Pr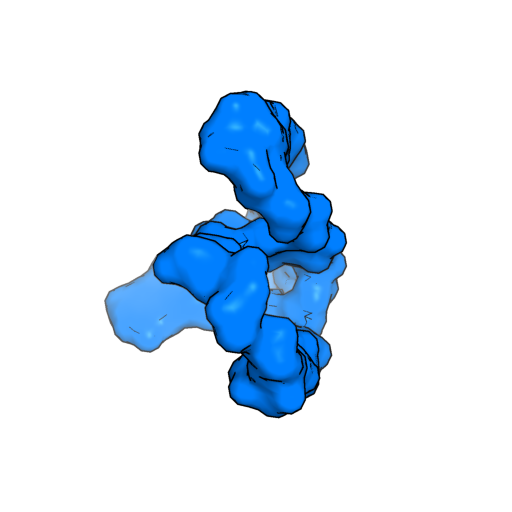otein AF-D2DQ12-F1 (afdb_monomer_lite)

Foldseek 3Di:
DEQEQDDPDPPDHGPPCSVVVVVVVQVVVVVVVDPDDYHYNDAPVVVVVVVVVVVPDDCVVPPDDDDDHHADADVPDGHD

pLDDT: mean 97.0, std 2.32, range [84.06, 98.69]

Sequence (80 aa):
IFNHEHFDIHNLKSRTGTNVDCDNLSKVLKTLGFRVTILNNLKFEDVNRYLQQVAEMDHTENDCLLMAVLSHGEMGMLYA

Secondary structure (DSSP, 8-state):
-EE----SSTTPPP-TTHHHHHHHHHHHHHHTT-----EES--HHHHHHHHHHHHTS--TT-S-----EES-EETTEE--

Radius of gyration: 13.76 Å; chains: 1; bounding box: 27×27×37 Å

Organism: NCBI:txid679623

Structure (mmCIF, N/CA/C/O backbone):
data_AF-D2DQ12-F1
#
_entry.id   AF-D2DQ12-F1
#
loop_
_atom_site.group_PDB
_atom_site.id
_atom_site.type_symbol
_atom_site.label_atom_id
_atom_site.label_alt_id
_atom_site.label_comp_id
_atom_site.label_asym_id
_atom_site.label_entity_id
_atom_site.label_seq_id
_atom_site.pdbx_PDB_ins_code
_atom_site.Cartn_x
_atom_site.Cartn_y
_atom_site.Cartn_z
_atom_site.occupancy
_atom_site.B_iso_or_equiv
_atom_site.auth_seq_id
_atom_site.auth_comp_id
_atom_site.auth_asym_id
_atom_site.auth_atom_id
_atom_site.pdbx_PDB_model_num
ATOM 1 N N . ILE A 1 1 ? 0.689 0.552 4.386 1.00 98.50 1 ILE A N 1
ATOM 2 C CA . ILE A 1 1 ? 1.064 1.308 3.168 1.00 98.50 1 ILE A CA 1
ATOM 3 C C . ILE A 1 1 ? 2.191 0.543 2.497 1.00 98.50 1 ILE A C 1
ATOM 5 O O . ILE A 1 1 ? 3.230 0.376 3.122 1.00 98.50 1 ILE A O 1
ATOM 9 N N . PHE A 1 2 ? 1.967 0.051 1.283 1.00 98.62 2 PHE A N 1
ATOM 10 C CA . PHE A 1 2 ? 2.995 -0.559 0.443 1.00 98.62 2 PHE A CA 1
ATOM 11 C C . PHE A 1 2 ? 3.550 0.518 -0.484 1.00 98.62 2 PHE A C 1
ATOM 13 O O . PHE A 1 2 ? 2.799 1.091 -1.270 1.00 98.62 2 PHE A O 1
ATOM 20 N N . ASN A 1 3 ? 4.827 0.845 -0.346 1.00 98.62 3 ASN A N 1
ATOM 21 C CA . ASN A 1 3 ? 5.471 1.928 -1.074 1.00 98.62 3 ASN A CA 1
ATOM 22 C C . ASN A 1 3 ? 6.607 1.367 -1.934 1.00 98.62 3 ASN A C 1
ATOM 24 O O . ASN A 1 3 ? 7.663 0.999 -1.422 1.00 98.62 3 ASN A O 1
ATOM 28 N N . HIS A 1 4 ? 6.369 1.278 -3.241 1.00 98.31 4 HIS A N 1
ATOM 29 C CA . HIS A 1 4 ? 7.323 0.761 -4.216 1.00 98.31 4 HIS A CA 1
ATOM 30 C C . HIS A 1 4 ? 7.941 1.931 -4.984 1.00 98.31 4 HIS A C 1
ATOM 32 O O . HIS A 1 4 ? 7.293 2.598 -5.801 1.00 98.31 4 HIS A O 1
ATOM 38 N N . GLU A 1 5 ? 9.205 2.198 -4.678 1.00 97.94 5 GLU A N 1
ATOM 39 C CA . GLU A 1 5 ? 10.053 3.174 -5.349 1.00 97.94 5 GLU A CA 1
ATOM 40 C C . GLU A 1 5 ? 10.976 2.516 -6.374 1.00 97.94 5 GLU A C 1
ATOM 42 O O . GLU A 1 5 ? 11.167 3.083 -7.448 1.00 97.94 5 GLU A O 1
ATOM 47 N N . HIS A 1 6 ? 11.521 1.339 -6.065 1.00 96.75 6 HIS A N 1
ATOM 48 C CA . HIS A 1 6 ? 12.487 0.614 -6.890 1.00 96.75 6 HIS A CA 1
ATOM 49 C C . HIS A 1 6 ? 11.912 -0.720 -7.364 1.00 96.75 6 HIS A C 1
ATOM 51 O O . HIS A 1 6 ? 11.208 -1.387 -6.613 1.00 96.75 6 HIS A O 1
ATOM 57 N N . PHE A 1 7 ? 12.242 -1.103 -8.599 1.00 95.56 7 PHE A N 1
ATOM 58 C CA . PHE A 1 7 ? 11.717 -2.300 -9.254 1.00 95.56 7 PHE A CA 1
ATOM 59 C C . PHE A 1 7 ? 12.834 -3.028 -10.000 1.00 95.56 7 PHE A C 1
ATOM 61 O O . PHE A 1 7 ? 13.571 -2.406 -10.765 1.00 95.56 7 PHE A O 1
ATOM 68 N N . ASP A 1 8 ? 12.886 -4.352 -9.865 1.00 91.44 8 ASP A N 1
ATOM 69 C CA . ASP A 1 8 ? 13.805 -5.226 -10.613 1.00 91.44 8 ASP A CA 1
ATOM 70 C C . ASP A 1 8 ? 13.271 -5.549 -12.031 1.00 91.44 8 ASP A C 1
ATOM 72 O O . ASP A 1 8 ? 13.541 -6.604 -12.604 1.00 91.44 8 ASP A O 1
ATOM 76 N N . ILE A 1 9 ? 12.471 -4.647 -12.612 1.00 90.00 9 ILE A N 1
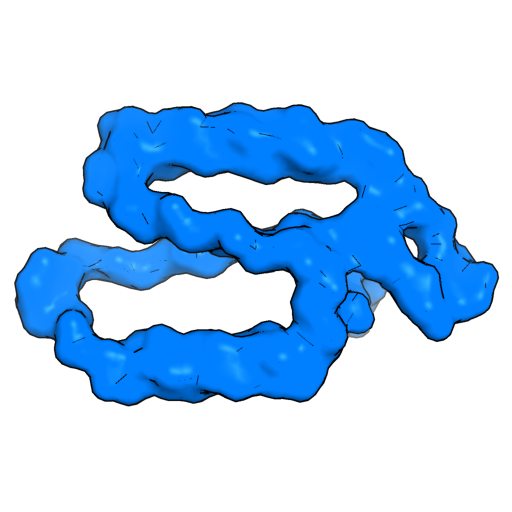ATOM 77 C CA . ILE A 1 9 ? 11.814 -4.808 -13.915 1.00 90.00 9 ILE A CA 1
ATOM 78 C C . ILE A 1 9 ? 12.422 -3.795 -14.880 1.00 90.00 9 ILE A C 1
ATOM 80 O O . ILE A 1 9 ? 12.246 -2.591 -14.713 1.00 90.00 9 ILE A O 1
ATOM 84 N N . HIS A 1 10 ? 13.099 -4.286 -15.923 1.00 84.06 10 HIS A N 1
ATOM 85 C CA . HIS A 1 10 ? 13.945 -3.484 -16.821 1.00 84.06 10 HIS A CA 1
ATOM 86 C C . HIS A 1 10 ? 13.306 -2.203 -17.393 1.00 84.06 10 HIS A C 1
ATOM 88 O O . HIS A 1 10 ? 14.025 -1.244 -17.663 1.00 84.06 10 HIS A O 1
ATOM 94 N N . ASN A 1 11 ? 11.983 -2.166 -17.574 1.00 91.19 11 ASN A N 1
ATOM 95 C CA . ASN A 1 11 ? 11.281 -1.024 -18.170 1.00 91.19 11 ASN A CA 1
ATOM 96 C C . ASN A 1 11 ? 10.641 -0.072 -17.146 1.00 91.19 11 ASN A C 1
ATOM 98 O O . ASN A 1 11 ? 10.094 0.960 -17.538 1.00 91.19 11 ASN A O 1
ATOM 102 N N . LEU A 1 12 ? 10.702 -0.384 -15.849 1.00 94.75 12 LEU A N 1
ATOM 103 C CA . LEU A 1 12 ? 10.135 0.461 -14.803 1.00 94.75 12 LEU A CA 1
ATOM 104 C C . LEU A 1 12 ? 11.213 1.357 -14.200 1.00 94.75 12 LEU A C 1
ATOM 106 O O . LEU A 1 12 ? 12.178 0.902 -13.593 1.00 94.75 12 LEU A O 1
ATOM 110 N N . LYS A 1 13 ? 11.030 2.669 -14.357 1.00 96.06 13 LYS A N 1
ATOM 111 C CA . LYS A 1 13 ? 11.886 3.671 -13.712 1.00 96.06 13 LYS A CA 1
ATOM 112 C C . LYS A 1 13 ? 11.542 3.788 -12.230 1.00 96.06 13 LYS A C 1
ATOM 114 O O . LYS A 1 13 ? 10.381 3.622 -11.855 1.00 96.06 13 LYS A O 1
ATOM 119 N N . SER A 1 14 ? 12.521 4.171 -11.413 1.00 96.56 14 SER A N 1
ATOM 120 C CA . SER A 1 14 ? 12.269 4.488 -10.006 1.00 96.56 14 SER A CA 1
ATOM 121 C C . SER A 1 14 ? 11.221 5.597 -9.853 1.00 96.56 14 SER A C 1
ATOM 123 O O . SER A 1 14 ? 11.214 6.564 -10.620 1.00 96.56 14 SER A O 1
ATOM 125 N N . ARG A 1 15 ? 10.347 5.477 -8.851 1.00 97.62 15 ARG A N 1
ATOM 126 C CA . ARG A 1 15 ? 9.271 6.442 -8.561 1.00 97.62 15 ARG A CA 1
ATOM 127 C C . ARG A 1 15 ? 9.741 7.539 -7.602 1.00 97.62 15 ARG A C 1
ATOM 129 O O . ARG A 1 15 ? 9.197 7.686 -6.510 1.00 97.62 15 ARG A O 1
ATOM 136 N N . THR A 1 16 ? 10.752 8.307 -8.011 1.00 94.50 16 THR A N 1
ATOM 137 C CA . THR A 1 16 ? 11.327 9.391 -7.198 1.00 94.50 16 THR A CA 1
ATOM 138 C C . THR A 1 16 ? 10.232 10.320 -6.669 1.00 94.50 16 THR A C 1
ATOM 140 O O . THR A 1 16 ? 9.452 10.869 -7.445 1.00 94.50 16 THR A O 1
ATOM 143 N N . GLY A 1 17 ? 10.188 10.504 -5.349 1.00 95.44 17 GLY A N 1
ATOM 144 C CA . GLY A 1 17 ? 9.184 11.334 -4.671 1.00 95.44 17 GLY A CA 1
ATOM 145 C C . GLY A 1 17 ? 8.060 10.549 -3.991 1.00 95.44 17 GLY A C 1
ATOM 146 O O . GLY A 1 17 ? 7.425 11.096 -3.094 1.00 95.44 17 GLY A O 1
ATOM 147 N N . THR A 1 18 ? 7.883 9.255 -4.293 1.00 97.38 18 THR A N 1
ATOM 148 C CA . THR A 1 18 ? 6.857 8.413 -3.638 1.00 97.38 18 THR A CA 1
ATOM 149 C C . THR A 1 18 ? 7.008 8.348 -2.113 1.00 97.38 18 THR A C 1
ATOM 151 O O . THR A 1 18 ? 6.024 8.177 -1.399 1.00 97.38 18 THR A O 1
ATOM 154 N N . ASN A 1 19 ? 8.221 8.543 -1.580 1.00 97.62 19 ASN A N 1
ATOM 155 C CA . ASN A 1 19 ? 8.446 8.606 -0.133 1.00 97.62 19 ASN A CA 1
ATOM 156 C C . ASN A 1 19 ? 7.783 9.834 0.507 1.00 97.62 19 ASN A C 1
ATOM 158 O O . ASN A 1 19 ? 7.258 9.732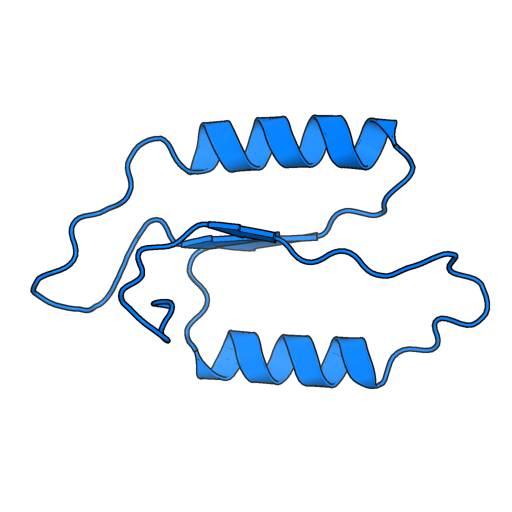 1.611 1.00 97.62 19 ASN A O 1
ATOM 162 N N . VAL A 1 20 ? 7.732 10.970 -0.199 1.00 98.25 20 VAL A N 1
ATOM 163 C CA . VAL A 1 20 ? 7.030 12.174 0.276 1.00 98.25 20 VAL A CA 1
ATOM 164 C C . VAL A 1 20 ? 5.525 11.913 0.339 1.00 98.25 20 VAL A C 1
ATOM 166 O O . VAL A 1 20 ? 4.880 12.260 1.331 1.00 98.25 20 VAL A O 1
ATOM 169 N N . ASP A 1 21 ? 4.972 11.247 -0.678 1.00 98.00 21 ASP A N 1
ATOM 170 C CA . ASP A 1 21 ? 3.565 10.832 -0.691 1.00 98.00 21 ASP A CA 1
ATOM 171 C C . ASP A 1 21 ? 3.266 9.856 0.454 1.00 98.00 21 ASP A C 1
ATOM 173 O O . ASP A 1 21 ? 2.292 10.031 1.189 1.00 98.00 21 ASP A O 1
ATOM 177 N N . CYS A 1 22 ? 4.135 8.860 0.652 1.00 98.38 22 CYS A N 1
ATOM 178 C CA . CYS A 1 22 ? 4.025 7.876 1.725 1.00 98.38 22 CYS A CA 1
ATOM 179 C C . CYS A 1 22 ? 4.050 8.533 3.113 1.00 98.38 22 CYS A C 1
ATOM 181 O O . CYS A 1 22 ? 3.217 8.212 3.966 1.00 98.38 22 CYS A O 1
ATOM 183 N N . ASP A 1 23 ? 4.961 9.480 3.340 1.00 98.50 23 ASP A N 1
ATOM 184 C CA . ASP A 1 23 ? 5.079 10.200 4.607 1.00 98.50 23 ASP A CA 1
ATOM 185 C C . ASP A 1 23 ? 3.849 11.063 4.891 1.00 98.50 23 ASP A C 1
ATOM 187 O O . ASP A 1 23 ? 3.332 11.067 6.012 1.00 98.50 23 ASP A O 1
ATOM 191 N N . ASN A 1 24 ? 3.347 11.777 3.883 1.00 98.62 24 ASN A N 1
ATOM 192 C CA . ASN A 1 24 ? 2.151 12.602 4.022 1.00 98.62 24 ASN A CA 1
ATOM 193 C C . ASN A 1 24 ? 0.906 11.745 4.274 1.00 98.62 24 ASN A C 1
ATOM 195 O O . ASN A 1 24 ? 0.136 12.041 5.190 1.00 98.62 24 ASN A O 1
ATOM 199 N N . LEU A 1 25 ? 0.745 10.643 3.536 1.00 98.56 25 LEU A N 1
ATOM 200 C CA . LEU A 1 25 ? -0.344 9.693 3.749 1.00 98.56 25 LEU A CA 1
ATOM 201 C C . LEU A 1 25 ? -0.282 9.076 5.152 1.00 98.56 25 LEU A C 1
ATOM 203 O O . LEU A 1 25 ? -1.292 9.018 5.849 1.00 98.56 25 LEU A O 1
ATOM 207 N N . SER A 1 26 ? 0.909 8.671 5.601 1.00 98.62 26 SER A N 1
ATOM 208 C CA . SER A 1 26 ? 1.131 8.135 6.948 1.00 98.62 26 SER A CA 1
ATOM 209 C C . SER A 1 26 ? 0.745 9.138 8.034 1.00 98.62 26 SER A C 1
ATOM 211 O O . SER A 1 26 ? 0.058 8.772 8.987 1.00 98.62 26 SER A O 1
ATOM 213 N N . LYS A 1 27 ? 1.126 10.414 7.881 1.00 98.69 27 LYS A N 1
ATOM 214 C CA . LYS A 1 27 ? 0.741 11.485 8.814 1.00 98.69 27 LYS A CA 1
ATOM 215 C C . LYS A 1 27 ? -0.776 11.647 8.888 1.00 98.69 27 LYS A C 1
ATOM 217 O O . LYS A 1 27 ? -1.321 11.655 9.986 1.00 98.69 27 LYS A O 1
ATOM 222 N N . VAL A 1 28 ? -1.456 11.732 7.744 1.00 98.62 28 VAL A N 1
ATOM 223 C CA . VAL A 1 28 ? -2.917 11.905 7.700 1.00 98.62 28 VAL A CA 1
ATOM 224 C C . VAL A 1 28 ? -3.637 10.704 8.314 1.00 98.62 28 VAL A C 1
ATOM 226 O O . VAL A 1 28 ? -4.508 10.889 9.158 1.00 98.62 28 VAL A O 1
ATOM 229 N N . LEU A 1 29 ? -3.246 9.476 7.962 1.00 98.56 29 LEU A N 1
ATOM 230 C CA . LEU A 1 29 ? -3.870 8.266 8.505 1.00 98.56 29 LEU A CA 1
ATOM 231 C C . LEU A 1 29 ? -3.672 8.139 10.020 1.00 98.56 29 LEU A C 1
ATOM 233 O O . LEU A 1 29 ? -4.61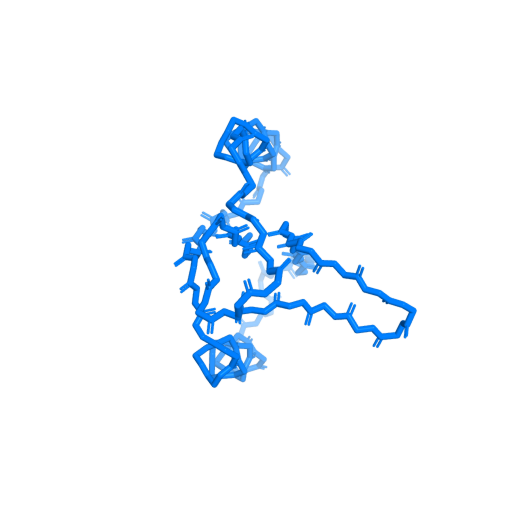1 7.781 10.727 1.00 98.56 29 LEU A O 1
ATOM 237 N N . LYS A 1 30 ? -2.491 8.494 10.540 1.00 98.56 30 LYS A N 1
ATOM 238 C CA . LYS A 1 30 ? -2.256 8.546 11.991 1.00 98.56 30 LYS A CA 1
ATOM 239 C C . LYS A 1 30 ? -3.156 9.573 12.678 1.00 98.56 30 LYS A C 1
ATOM 241 O O . LYS A 1 30 ? -3.701 9.275 13.735 1.00 98.56 30 LYS A O 1
ATOM 246 N N . THR A 1 31 ? -3.362 10.747 12.076 1.00 98.44 31 THR A N 1
ATOM 247 C CA . THR A 1 31 ? -4.299 11.763 12.594 1.00 98.44 31 THR A CA 1
ATOM 248 C C . THR A 1 31 ? -5.747 11.270 12.600 1.00 98.44 31 THR A C 1
ATOM 250 O O . THR A 1 31 ? -6.516 11.647 13.477 1.00 9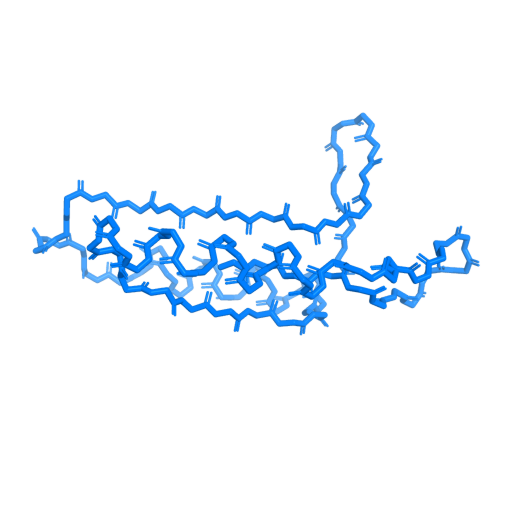8.44 31 THR A O 1
ATOM 253 N N . LEU A 1 32 ? -6.114 10.392 11.664 1.00 98.19 32 LEU A N 1
ATOM 254 C CA . LEU A 1 32 ? -7.419 9.725 11.626 1.00 98.19 32 LEU A CA 1
ATOM 255 C C . LEU A 1 32 ? -7.538 8.542 12.608 1.00 98.19 32 LEU A C 1
ATOM 257 O O . LEU A 1 32 ? -8.565 7.874 12.619 1.00 98.19 32 LEU A O 1
ATOM 261 N N . GLY A 1 33 ? -6.513 8.271 13.422 1.00 98.06 33 GLY A N 1
ATOM 262 C CA . GLY A 1 33 ? -6.530 7.210 14.434 1.00 98.06 33 GLY A CA 1
ATOM 263 C C . GLY A 1 33 ? -6.035 5.844 13.952 1.00 98.06 33 GLY A C 1
ATOM 264 O O . GLY A 1 33 ? -6.027 4.894 14.732 1.00 98.06 33 GLY A O 1
ATOM 265 N N . PHE A 1 34 ? -5.569 5.713 12.706 1.00 98.44 34 PHE A N 1
ATOM 266 C CA . PHE A 1 34 ? -5.032 4.440 12.223 1.00 98.44 34 PHE A CA 1
ATOM 267 C C . PHE A 1 34 ? -3.660 4.125 12.832 1.00 98.44 34 PHE A C 1
ATOM 269 O O . PHE A 1 34 ? -2.750 4.960 12.864 1.00 98.44 34 PHE A O 1
ATOM 276 N N . ARG A 1 35 ? -3.449 2.851 13.180 1.00 97.94 35 ARG A N 1
ATOM 277 C CA . ARG A 1 35 ? -2.107 2.289 13.379 1.00 97.94 35 ARG A CA 1
ATOM 278 C C . ARG A 1 35 ? -1.480 1.989 12.016 1.00 97.94 35 ARG A C 1
ATOM 280 O O . ARG A 1 35 ? -1.842 1.019 11.358 1.00 97.94 35 ARG A O 1
ATOM 287 N N . VAL A 1 36 ? -0.537 2.827 11.587 1.00 98.25 36 VAL A N 1
ATOM 288 C CA . VAL A 1 36 ? 0.054 2.750 10.240 1.00 98.25 36 VAL A CA 1
ATOM 289 C C . VAL A 1 36 ? 1.360 1.950 10.225 1.00 98.25 36 VAL A C 1
ATOM 291 O O . VAL A 1 36 ? 2.334 2.350 10.862 1.00 98.25 36 VAL A O 1
ATOM 294 N N . THR A 1 37 ? 1.409 0.900 9.399 1.00 98.44 37 THR A N 1
ATOM 295 C CA . THR A 1 37 ? 2.642 0.189 9.005 1.00 98.44 37 THR A CA 1
ATOM 296 C C . THR A 1 37 ? 3.044 0.579 7.580 1.00 98.44 37 THR A C 1
ATOM 298 O O . THR A 1 37 ? 2.200 0.589 6.678 1.00 98.44 37 THR A O 1
ATOM 301 N N . ILE A 1 38 ? 4.324 0.894 7.364 1.00 98.56 38 ILE A N 1
ATOM 302 C CA . ILE A 1 38 ? 4.902 1.197 6.044 1.00 98.56 38 ILE A CA 1
ATOM 303 C C . ILE A 1 38 ? 5.807 0.037 5.627 1.00 98.56 38 ILE A C 1
ATOM 305 O O . ILE A 1 38 ? 6.637 -0.411 6.415 1.00 98.56 38 ILE A O 1
ATOM 309 N N . LEU A 1 39 ? 5.644 -0.428 4.392 1.00 98.50 39 LEU A N 1
ATOM 310 C CA . LEU A 1 39 ? 6.388 -1.531 3.795 1.00 98.50 39 LEU A CA 1
ATOM 311 C C . LEU A 1 39 ? 6.990 -1.032 2.483 1.00 98.50 39 LEU A C 1
ATOM 313 O O . LEU A 1 39 ? 6.249 -0.697 1.560 1.00 98.50 39 LEU A O 1
ATOM 317 N N . ASN A 1 40 ? 8.316 -0.934 2.418 1.00 98.19 40 ASN A N 1
ATOM 318 C CA . ASN A 1 40 ? 9.015 -0.352 1.274 1.00 98.19 40 ASN A CA 1
ATOM 319 C C . ASN A 1 40 ? 9.585 -1.442 0.363 1.00 98.19 40 ASN A C 1
ATOM 321 O O . ASN A 1 40 ? 10.267 -2.335 0.860 1.00 98.19 40 ASN A O 1
ATOM 325 N N . ASN A 1 41 ? 9.350 -1.321 -0.948 1.00 97.38 41 ASN A N 1
ATOM 326 C CA . ASN A 1 41 ? 9.943 -2.162 -2.001 1.00 97.38 41 ASN A CA 1
ATOM 327 C C . ASN A 1 41 ? 9.848 -3.677 -1.721 1.00 97.38 41 ASN A C 1
ATOM 329 O O . ASN A 1 41 ? 10.812 -4.414 -1.929 1.00 97.38 41 ASN A O 1
ATOM 333 N N . LEU A 1 42 ? 8.712 -4.143 -1.188 1.00 97.50 42 LEU A N 1
ATOM 334 C CA . LEU A 1 42 ? 8.501 -5.575 -0.981 1.00 97.50 42 LEU A CA 1
ATOM 335 C C . LEU A 1 42 ? 8.322 -6.282 -2.319 1.00 97.50 42 LEU A C 1
ATOM 337 O O . LEU A 1 42 ? 7.563 -5.817 -3.162 1.00 97.50 42 LEU A O 1
ATOM 341 N N . LYS A 1 43 ? 8.924 -7.460 -2.468 1.00 96.06 43 LYS A N 1
ATOM 342 C CA . LYS A 1 43 ? 8.617 -8.336 -3.599 1.00 96.06 43 LYS A CA 1
ATOM 343 C C . LYS A 1 43 ? 7.189 -8.860 -3.479 1.00 96.06 43 LYS A C 1
ATOM 345 O O . LYS A 1 43 ? 6.661 -8.998 -2.375 1.00 96.06 43 LYS A O 1
ATOM 350 N N . PHE A 1 44 ? 6.585 -9.224 -4.609 1.00 94.88 44 PHE A N 1
ATOM 351 C CA . PHE A 1 44 ? 5.215 -9.747 -4.658 1.00 94.88 44 PHE A CA 1
ATOM 352 C C . PHE A 1 44 ? 4.950 -10.888 -3.655 1.00 94.88 44 PHE A C 1
ATOM 354 O O . PHE A 1 44 ? 3.926 -10.893 -2.974 1.00 94.88 44 PHE A O 1
ATOM 361 N N . GLU A 1 45 ? 5.890 -11.825 -3.507 1.00 97.00 45 GLU A N 1
ATOM 362 C CA . GLU A 1 45 ? 5.764 -12.938 -2.556 1.00 97.00 45 GLU A CA 1
ATOM 363 C C . GLU A 1 45 ? 5.679 -12.462 -1.098 1.00 97.00 45 GLU A C 1
ATOM 365 O O . GLU A 1 45 ? 4.896 -12.997 -0.312 1.00 97.00 45 GLU A O 1
ATOM 370 N N . ASP A 1 46 ? 6.448 -11.433 -0.741 1.00 98.00 46 ASP A N 1
ATOM 371 C CA . ASP A 1 46 ? 6.455 -10.856 0.603 1.00 98.00 46 ASP A CA 1
ATOM 372 C C . ASP A 1 46 ? 5.202 -10.013 0.858 1.00 98.00 46 ASP A C 1
ATOM 374 O O . ASP A 1 46 ? 4.665 -10.044 1.965 1.00 98.00 46 ASP A O 1
ATOM 378 N N . VAL A 1 47 ? 4.690 -9.316 -0.166 1.00 97.81 47 VAL A N 1
ATOM 379 C CA . VAL A 1 47 ? 3.379 -8.650 -0.106 1.00 97.81 47 VAL A CA 1
ATOM 380 C C . VAL A 1 47 ? 2.296 -9.680 0.196 1.00 97.81 47 VAL A C 1
ATOM 382 O O . VAL A 1 47 ? 1.547 -9.507 1.154 1.00 97.81 47 VAL A O 1
ATOM 385 N N . ASN A 1 48 ? 2.240 -10.775 -0.566 1.00 97.50 48 ASN A N 1
ATOM 386 C CA . ASN A 1 48 ? 1.216 -11.801 -0.383 1.00 97.50 48 ASN A CA 1
ATOM 387 C C . ASN A 1 48 ? 1.316 -12.468 0.999 1.00 97.50 48 ASN A C 1
ATOM 389 O O . ASN A 1 48 ? 0.310 -12.633 1.686 1.00 97.50 48 ASN A O 1
ATOM 393 N N . ARG A 1 49 ? 2.540 -12.770 1.454 1.00 98.44 49 ARG A N 1
ATOM 394 C CA . ARG A 1 49 ? 2.786 -13.308 2.800 1.00 98.44 49 ARG A CA 1
ATOM 395 C C . ARG A 1 49 ? 2.311 -12.349 3.891 1.00 98.44 49 ARG A C 1
ATOM 397 O O . ARG A 1 49 ? 1.661 -12.782 4.837 1.00 98.44 49 ARG A O 1
ATOM 404 N N . TYR A 1 50 ? 2.608 -11.057 3.761 1.00 98.25 50 TYR A N 1
ATOM 405 C CA . TYR A 1 50 ? 2.163 -10.050 4.724 1.00 98.25 50 TYR A CA 1
ATOM 406 C C . TYR A 1 50 ? 0.636 -9.907 4.727 1.00 98.25 50 TYR A C 1
ATOM 408 O O . TYR A 1 50 ? 0.029 -9.822 5.791 1.00 98.25 50 TYR A O 1
ATOM 416 N N . LEU A 1 51 ? -0.007 -9.918 3.555 1.00 97.75 51 LEU A N 1
ATOM 417 C CA . LEU A 1 51 ? -1.467 -9.862 3.455 1.00 97.75 51 LEU A CA 1
ATOM 418 C C . LEU A 1 51 ? -2.134 -11.083 4.086 1.00 97.75 51 LEU A C 1
ATOM 420 O O . LEU A 1 51 ? -3.123 -10.915 4.795 1.00 97.75 51 LEU A O 1
ATOM 424 N N . GLN A 1 52 ? -1.575 -12.280 3.896 1.00 98.38 52 GLN A N 1
ATOM 425 C CA . GLN A 1 52 ? -2.062 -13.483 4.566 1.00 98.38 52 GLN A CA 1
ATOM 426 C C . GLN A 1 52 ? -1.956 -13.350 6.092 1.00 98.38 52 GLN A C 1
ATOM 428 O O . GLN A 1 52 ? -2.933 -13.590 6.793 1.00 98.38 52 GLN A O 1
ATOM 433 N N . GLN A 1 53 ? -0.812 -12.884 6.604 1.00 98.19 53 GLN A N 1
ATOM 434 C CA . GLN A 1 53 ? -0.640 -12.642 8.040 1.00 98.19 53 GLN A CA 1
ATOM 435 C C . GLN A 1 53 ? -1.661 -11.638 8.580 1.00 98.19 53 GLN A C 1
ATOM 437 O O . GLN A 1 53 ? -2.230 -11.862 9.640 1.00 98.19 53 GLN A O 1
ATOM 442 N N . VAL A 1 54 ? -1.917 -10.541 7.858 1.00 97.69 54 VAL A N 1
ATOM 443 C CA . VAL A 1 54 ? -2.928 -9.548 8.253 1.00 97.69 54 VAL A CA 1
ATOM 444 C C . VAL A 1 54 ? -4.334 -10.142 8.219 1.00 97.69 54 VAL A C 1
ATOM 446 O O . VAL A 1 54 ? -5.128 -9.841 9.104 1.00 97.69 54 VAL A O 1
ATOM 449 N N . ALA A 1 55 ? -4.652 -10.987 7.239 1.00 97.75 55 ALA A N 1
ATOM 450 C CA . ALA A 1 55 ? -5.952 -11.650 7.152 1.00 97.75 55 ALA A CA 1
ATOM 451 C C . ALA A 1 55 ? -6.200 -12.629 8.315 1.00 97.75 55 ALA A C 1
ATOM 453 O O . ALA A 1 55 ? -7.345 -12.815 8.713 1.00 97.75 55 ALA A O 1
ATOM 454 N N . GLU A 1 56 ? -5.141 -13.226 8.866 1.00 98.12 56 GLU A N 1
ATOM 455 C CA . GLU A 1 56 ? -5.195 -14.157 10.003 1.00 98.12 56 GLU A CA 1
ATOM 456 C C . GLU A 1 56 ? -5.188 -13.457 11.379 1.00 98.12 56 GLU A C 1
ATOM 458 O O . GLU A 1 56 ? -5.376 -14.114 12.403 1.00 98.12 56 GLU A O 1
ATOM 463 N N . MET A 1 57 ? -4.970 -12.137 11.435 1.00 97.44 57 MET A N 1
ATOM 464 C CA . MET A 1 57 ? -5.014 -11.377 12.690 1.00 97.44 57 MET A CA 1
ATOM 465 C C . MET A 1 57 ? -6.437 -11.284 13.257 1.00 97.44 57 MET A C 1
ATOM 467 O O . MET A 1 57 ? -7.419 -11.224 12.521 1.00 97.44 57 MET A O 1
ATOM 471 N N . ASP A 1 58 ? -6.535 -11.200 14.585 1.00 97.94 58 ASP A N 1
ATOM 472 C CA . ASP A 1 58 ? -7.782 -10.849 15.263 1.00 97.94 58 ASP A CA 1
ATOM 473 C C . ASP A 1 58 ? -8.020 -9.334 15.174 1.00 97.94 58 ASP A C 1
ATOM 475 O O . ASP A 1 58 ? -7.243 -8.541 15.713 1.00 97.94 58 ASP A O 1
ATOM 479 N N . HIS A 1 59 ? -9.094 -8.952 14.480 1.00 97.19 59 HIS A N 1
ATOM 480 C CA . HIS A 1 59 ? -9.517 -7.562 14.277 1.00 97.19 59 HIS A CA 1
ATOM 481 C C . HIS A 1 59 ? -10.777 -7.209 15.081 1.00 97.19 59 HIS A C 1
ATOM 483 O O . HIS A 1 59 ? -11.417 -6.208 14.778 1.00 97.19 59 HIS A O 1
ATOM 489 N N . THR A 1 60 ? -11.168 -8.017 16.076 1.00 98.06 60 THR A N 1
ATOM 490 C CA . THR A 1 60 ? -12.419 -7.824 16.844 1.00 98.06 60 THR A CA 1
ATOM 491 C C . THR A 1 60 ? -12.526 -6.422 17.458 1.00 98.06 60 THR A C 1
ATOM 493 O O . THR A 1 60 ? -13.604 -5.836 17.474 1.00 98.06 60 THR A O 1
ATOM 496 N N . GLU A 1 61 ? -11.398 -5.851 17.886 1.00 97.44 61 GLU A N 1
ATOM 497 C CA . GLU A 1 61 ? -11.308 -4.511 18.485 1.00 97.44 61 GLU A CA 1
ATOM 498 C C . GLU A 1 61 ? -10.892 -3.421 17.470 1.00 97.44 61 GLU A C 1
ATOM 500 O O . GLU A 1 61 ? -10.360 -2.374 17.846 1.00 97.44 61 GLU A O 1
ATOM 505 N N . ASN A 1 62 ? -11.064 -3.663 16.165 1.00 97.06 62 ASN A N 1
ATOM 506 C CA . ASN A 1 62 ? -10.740 -2.711 15.103 1.00 97.06 62 ASN A CA 1
ATOM 507 C C . ASN A 1 62 ? -11.985 -2.326 14.295 1.00 97.06 62 ASN A C 1
ATOM 509 O O . ASN A 1 62 ? -12.716 -3.186 13.817 1.00 97.06 62 ASN A O 1
ATOM 513 N N . ASP A 1 63 ? -12.170 -1.024 14.054 1.00 97.56 63 ASP A N 1
ATOM 514 C CA . ASP A 1 63 ? -13.307 -0.524 13.268 1.00 97.56 63 ASP A CA 1
ATOM 515 C C . ASP A 1 63 ? -13.230 -0.939 11.789 1.00 97.56 63 ASP A C 1
ATOM 517 O O . ASP A 1 63 ? -14.244 -1.222 11.151 1.00 97.56 63 ASP A O 1
ATOM 521 N N . CYS A 1 64 ? -12.023 -0.921 11.211 1.00 97.44 64 CYS A N 1
ATOM 522 C CA . CYS A 1 64 ? -11.780 -1.284 9.816 1.00 97.44 64 CYS A CA 1
ATOM 523 C C . CYS A 1 64 ? -10.294 -1.549 9.521 1.00 97.44 64 CYS A C 1
ATOM 525 O O . CYS A 1 64 ? -9.405 -1.254 10.324 1.00 97.44 64 CYS A O 1
ATOM 527 N N . LEU A 1 65 ? -10.030 -2.050 8.309 1.00 97.81 65 LEU A N 1
ATOM 528 C CA . LEU A 1 65 ? -8.699 -2.176 7.719 1.00 97.81 65 LEU A CA 1
ATOM 529 C C . LEU A 1 65 ? -8.578 -1.247 6.505 1.00 97.81 65 LEU A C 1
ATOM 531 O O . LEU A 1 65 ? -9.443 -1.240 5.630 1.00 97.81 65 LEU A O 1
ATOM 535 N N . LEU A 1 66 ? -7.464 -0.518 6.414 1.00 98.19 66 LEU A N 1
ATOM 536 C CA . LEU A 1 66 ? -7.117 0.295 5.250 1.00 98.19 66 LEU A CA 1
ATOM 537 C C . LEU A 1 66 ? -5.770 -0.143 4.677 1.00 98.19 66 LEU A C 1
ATOM 539 O O . LEU A 1 66 ? -4.759 -0.202 5.380 1.00 98.19 66 LEU A O 1
ATOM 543 N N . MET A 1 67 ? -5.747 -0.382 3.367 1.00 97.69 67 MET A N 1
ATOM 544 C CA . MET A 1 67 ? -4.536 -0.654 2.601 1.00 97.69 67 MET A CA 1
ATOM 545 C C . MET A 1 67 ? -4.366 0.403 1.511 1.00 97.69 67 MET A C 1
ATOM 547 O O . MET A 1 67 ? -5.288 0.685 0.755 1.00 97.69 67 MET A O 1
ATOM 551 N N . ALA A 1 68 ? -3.158 0.951 1.413 1.00 98.12 68 ALA A N 1
ATOM 552 C CA . ALA A 1 68 ? -2.747 1.83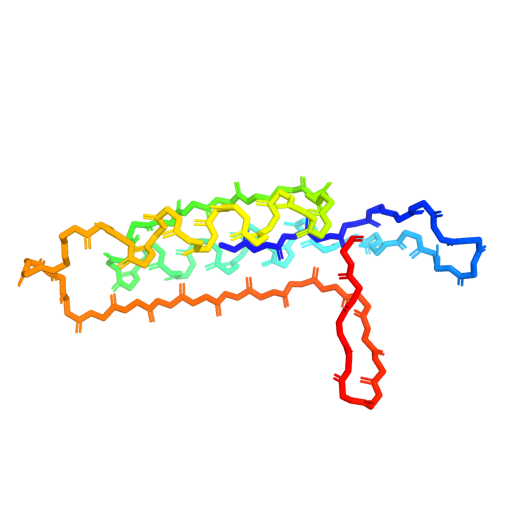0 0.326 1.00 98.12 68 ALA A CA 1
ATOM 553 C C . ALA A 1 68 ? -1.524 1.229 -0.366 1.00 98.12 68 ALA A C 1
ATOM 555 O O . ALA A 1 68 ? -0.610 0.760 0.322 1.00 98.12 68 ALA A O 1
ATOM 556 N N . VAL A 1 69 ? -1.519 1.265 -1.698 1.00 98.12 69 VAL A N 1
ATOM 557 C CA . VAL A 1 69 ? -0.430 0.780 -2.551 1.00 98.12 69 VAL A CA 1
ATOM 558 C C . VAL A 1 69 ? 0.036 1.933 -3.432 1.00 98.12 69 VAL A C 1
ATOM 560 O O . VAL A 1 69 ? -0.755 2.512 -4.171 1.00 98.12 69 VAL A O 1
ATOM 563 N N . LEU A 1 70 ? 1.317 2.273 -3.333 1.00 98.25 70 LEU A N 1
ATOM 564 C CA . LEU A 1 70 ? 1.984 3.283 -4.144 1.00 98.25 70 LEU A CA 1
ATOM 565 C C . LEU A 1 70 ? 2.959 2.545 -5.059 1.00 98.25 70 LEU A C 1
ATOM 567 O O . LEU A 1 70 ? 4.008 2.094 -4.604 1.00 98.25 70 LEU A O 1
ATOM 571 N N . SER A 1 71 ? 2.600 2.381 -6.330 1.00 97.88 71 SER A N 1
ATOM 572 C CA . SER A 1 71 ? 3.410 1.638 -7.297 1.00 97.88 71 SER A CA 1
ATOM 573 C C . SER A 1 71 ? 3.159 2.106 -8.733 1.00 97.88 71 SER A C 1
ATOM 575 O O . SER A 1 71 ? 2.315 2.970 -8.978 1.00 97.88 71 SER A O 1
ATOM 577 N N . HIS A 1 72 ? 3.898 1.537 -9.684 1.00 97.56 72 HIS A N 1
ATOM 578 C CA . HIS A 1 72 ? 3.463 1.506 -11.076 1.00 97.56 72 HIS A CA 1
ATOM 579 C C . HIS A 1 72 ? 2.269 0.560 -11.221 1.00 97.56 72 HIS A C 1
ATOM 581 O O . HIS A 1 72 ? 2.073 -0.359 -10.421 1.00 97.56 72 HIS A O 1
ATOM 587 N N . GLY A 1 73 ? 1.491 0.754 -12.277 1.00 95.00 73 GLY A N 1
ATOM 588 C CA . GLY A 1 73 ? 0.369 -0.113 -12.597 1.00 95.00 73 GLY A CA 1
ATOM 589 C C . GLY A 1 73 ? -0.032 0.004 -14.056 1.00 95.00 73 GLY A C 1
ATOM 590 O O . GLY A 1 73 ? 0.298 0.971 -14.741 1.00 95.00 73 GLY A O 1
ATOM 591 N N . GLU A 1 74 ? -0.761 -0.999 -14.506 1.00 94.50 74 GLU A N 1
ATOM 592 C CA . GLU A 1 74 ? -1.394 -1.066 -15.816 1.00 94.50 74 GLU A CA 1
ATOM 593 C C . GLU A 1 74 ? -2.808 -1.631 -15.652 1.00 94.50 74 GLU A C 1
ATOM 595 O O . GLU A 1 74 ? -3.255 -1.912 -14.537 1.00 94.50 74 GLU A O 1
ATOM 600 N N . MET A 1 75 ? -3.562 -1.750 -16.743 1.00 94.94 75 MET A N 1
ATOM 601 C CA . MET A 1 75 ? -4.953 -2.188 -16.657 1.00 94.94 75 MET A CA 1
ATOM 602 C C . MET A 1 75 ? -5.045 -3.591 -16.035 1.00 94.94 75 MET A C 1
ATOM 604 O O . MET A 1 75 ? -4.654 -4.579 -16.646 1.00 94.94 75 MET A O 1
ATOM 608 N N . GLY A 1 76 ? -5.586 -3.657 -14.815 1.00 95.31 76 GLY A N 1
ATOM 609 C CA . GLY A 1 76 ? -5.769 -4.897 -14.059 1.00 95.31 76 GLY A CA 1
ATOM 610 C C . GLY A 1 76 ? -4.582 -5.329 -13.192 1.00 95.31 76 GLY A C 1
ATOM 611 O O . GLY A 1 76 ? -4.715 -6.339 -12.510 1.00 95.31 76 GLY A O 1
ATOM 612 N N . MET A 1 77 ? -3.461 -4.594 -13.175 1.00 94.62 77 MET A N 1
ATOM 613 C CA . MET A 1 77 ? -2.233 -5.026 -12.493 1.00 94.62 77 MET A CA 1
ATOM 614 C C . MET A 1 77 ? -1.526 -3.888 -11.747 1.00 94.62 77 MET A C 1
ATOM 616 O O . MET A 1 77 ? -1.488 -2.742 -12.199 1.00 94.62 77 MET A O 1
ATOM 620 N N . LEU A 1 78 ? -0.903 -4.236 -10.620 1.00 96.19 78 LEU A N 1
ATOM 621 C CA . LEU A 1 78 ? 0.042 -3.394 -9.885 1.00 96.19 78 LEU A CA 1
ATOM 622 C C . LEU A 1 78 ? 1.395 -4.101 -9.830 1.00 96.19 78 LEU A C 1
ATOM 624 O O . LEU A 1 78 ? 1.452 -5.325 -9.719 1.00 96.19 78 LEU A O 1
ATOM 628 N N . TYR A 1 79 ? 2.470 -3.323 -9.883 1.00 95.75 79 TYR A N 1
ATOM 629 C CA . TYR A 1 79 ? 3.830 -3.845 -9.785 1.00 95.75 79 TYR A CA 1
ATOM 630 C C . TYR A 1 79 ? 4.302 -3.876 -8.327 1.00 95.75 79 TYR A C 1
ATOM 632 O O . TYR A 1 79 ? 3.865 -3.056 -7.517 1.00 95.75 79 TYR A O 1
ATOM 640 N N . ALA A 1 80 ? 5.193 -4.806 -7.994 1.00 91.75 80 ALA A N 1
ATOM 641 C CA . ALA A 1 80 ? 5.800 -4.932 -6.673 1.00 91.75 80 ALA A CA 1
ATOM 642 C C . ALA A 1 80 ? 7.293 -5.219 -6.798 1.00 91.75 80 ALA A C 1
ATOM 644 O O . ALA A 1 80 ? 7.640 -6.105 -7.616 1.00 91.75 80 ALA A O 1
#

InterPro domains:
  IPR001309 Peptidase C14, p20 domain [PS50208] (1-80)
  IPR002398 Peptidase C14 family [PTHR10454] (1-79)
  IPR011600 Peptidase C14, caspase domain [PF00656] (1-79)
  IPR015917 Peptidase C14A, caspase catalytic domain [PR00376] (15-33)
  IPR015917 Peptidase C14A, caspase catalytic domain [PR00376] (33-51)
  IPR015917 Peptidase C14A, caspase catalytic domain [PR00376] (65-73)
  IPR016129 Peptidase family C14A, His active site [PS01121] (59-73)
  IPR029030 Caspase-like domain superfamily [SSF52129] (1-80)